Protein AF-X8CCJ1-F1 (afdb_monomer)

Sequence (70 aa):
MMLLASPTLPAPGLNPACATYGSSVLILPDASLDAVHVNASLCTQGEINDALLYATLAIDGTHAGVWTQR

Organism: NCBI:txid1299331

Radius of gyration: 14.62 Å; Cα contacts (8 Å, |Δi|>4): 92; chains: 1; bounding box: 33×19×48 Å

Foldseek 3Di:
DKKFQDAPDDPPPDDVVQVVQDGMDDDDDDPVDPDDDDDGDHDLHYDVVVCPDDRDIDDDDDPDDDDDDD

Mean predicted aligned error: 8.31 Å

pLDDT: mean 74.82, std 10.84, range [49.19, 87.88]

Structure (mmCIF, N/CA/C/O backbone):
data_AF-X8CCJ1-F1
#
_entry.id   AF-X8CCJ1-F1
#
loop_
_atom_site.group_PDB
_atom_site.id
_atom_site.type_symbol
_atom_site.label_atom_id
_atom_site.label_alt_id
_atom_site.label_comp_id
_atom_site.label_asym_id
_atom_site.label_entity_id
_atom_site.label_seq_id
_atom_site.pdbx_PDB_ins_code
_atom_site.Cartn_x
_atom_site.Cartn_y
_atom_site.Cartn_z
_atom_site.occupancy
_atom_site.B_iso_or_equiv
_atom_site.auth_seq_id
_atom_site.auth_comp_id
_atom_site.auth_asym_id
_atom_site.auth_atom_id
_atom_site.pdbx_PDB_model_num
ATOM 1 N N . MET A 1 1 ? -4.090 -4.938 9.413 1.00 82.94 1 MET A N 1
ATOM 2 C CA . MET A 1 1 ? -4.36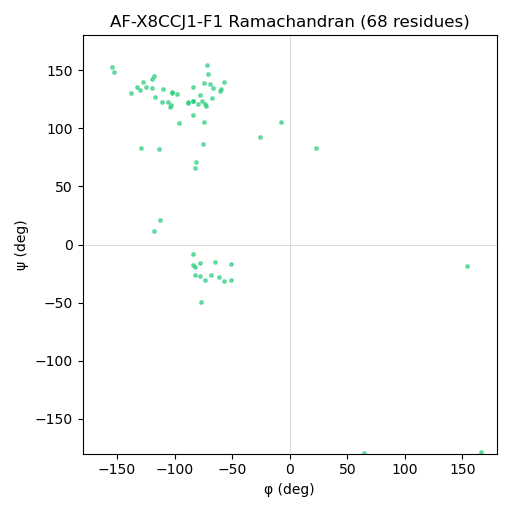2 -5.157 7.973 1.00 82.94 1 MET A CA 1
ATOM 3 C C . MET A 1 1 ? -3.425 -4.280 7.164 1.00 82.94 1 MET A C 1
ATOM 5 O O . MET A 1 1 ? -3.197 -3.142 7.552 1.00 82.94 1 MET A O 1
ATOM 9 N N . MET A 1 2 ? -2.895 -4.776 6.051 1.00 85.50 2 MET A N 1
ATOM 10 C CA . MET A 1 2 ? -2.038 -4.011 5.146 1.00 85.50 2 MET A CA 1
ATOM 11 C C . MET A 1 2 ? -2.604 -4.048 3.730 1.00 85.50 2 MET A C 1
ATOM 13 O O . MET A 1 2 ? -3.033 -5.100 3.267 1.00 85.50 2 MET A O 1
ATOM 17 N N . LEU A 1 3 ? -2.618 -2.894 3.068 1.00 85.25 3 LEU A N 1
ATOM 18 C CA . LEU A 1 3 ? -2.942 -2.763 1.650 1.00 85.25 3 LEU A CA 1
ATOM 19 C C . LEU A 1 3 ? -1.649 -2.582 0.871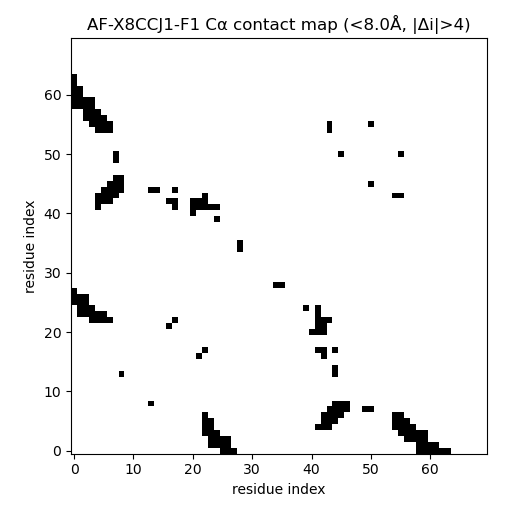 1.00 85.25 3 LEU A C 1
ATOM 21 O O . LEU A 1 3 ? -0.823 -1.742 1.225 1.00 85.25 3 LEU A O 1
ATOM 25 N N . LEU A 1 4 ? -1.498 -3.360 -0.189 1.00 82.44 4 LEU A N 1
ATOM 26 C CA . LEU A 1 4 ? -0.353 -3.363 -1.087 1.00 82.44 4 LEU A CA 1
ATOM 27 C C . LEU A 1 4 ? -0.847 -3.010 -2.488 1.00 82.44 4 LEU A C 1
ATOM 29 O O . LEU A 1 4 ? -1.844 -3.560 -2.941 1.00 82.44 4 LEU A O 1
ATOM 33 N N . ALA A 1 5 ? -0.133 -2.125 -3.164 1.00 83.25 5 ALA A N 1
ATOM 34 C CA . ALA A 1 5 ? -0.300 -1.782 -4.565 1.00 83.25 5 ALA A CA 1
ATOM 35 C C . ALA A 1 5 ? 1.081 -1.891 -5.216 1.00 83.25 5 ALA A C 1
ATOM 37 O O . ALA A 1 5 ? 1.842 -0.927 -5.263 1.00 83.25 5 ALA A O 1
ATOM 38 N N . SER A 1 6 ? 1.466 -3.107 -5.599 1.00 71.62 6 SER A N 1
ATOM 39 C CA . SER A 1 6 ? 2.836 -3.389 -6.030 1.00 71.62 6 SER A CA 1
ATOM 40 C C . SER A 1 6 ? 3.080 -2.903 -7.465 1.00 71.62 6 SER A C 1
ATOM 42 O O . SER A 1 6 ? 2.325 -3.279 -8.363 1.00 71.62 6 SER A O 1
ATOM 44 N N . PRO A 1 7 ? 4.150 -2.125 -7.712 1.00 72.88 7 PRO A N 1
ATOM 45 C CA . PRO A 1 7 ? 4.618 -1.832 -9.060 1.00 72.88 7 PRO A CA 1
ATOM 46 C C . PRO A 1 7 ? 4.938 -3.125 -9.819 1.00 72.88 7 PRO A C 1
ATOM 48 O O . PRO A 1 7 ? 5.531 -4.036 -9.237 1.00 72.88 7 PRO A O 1
ATOM 51 N N . THR A 1 8 ? 4.595 -3.215 -11.106 1.00 75.06 8 THR A N 1
ATOM 52 C CA . THR A 1 8 ? 4.990 -4.379 -11.929 1.00 75.06 8 THR A CA 1
ATOM 53 C C . THR A 1 8 ? 6.397 -4.230 -12.506 1.00 75.06 8 THR A C 1
ATOM 55 O O . THR A 1 8 ? 7.021 -5.221 -12.878 1.00 75.06 8 THR A O 1
ATOM 58 N N . LEU A 1 9 ? 6.939 -3.008 -12.527 1.00 77.62 9 LEU A N 1
ATOM 59 C CA . LEU A 1 9 ? 8.297 -2.743 -12.994 1.00 77.62 9 LEU A CA 1
ATOM 60 C C . LEU A 1 9 ? 9.323 -2.978 -11.862 1.00 77.62 9 LEU A C 1
ATOM 62 O O . LEU A 1 9 ? 9.217 -2.339 -10.811 1.00 77.62 9 LEU A O 1
ATOM 66 N N . PRO A 1 10 ? 10.338 -3.846 -12.042 1.00 74.44 10 PRO A N 1
ATOM 67 C CA . PRO A 1 10 ? 11.383 -4.037 -11.041 1.00 74.44 10 PRO A CA 1
ATOM 68 C C . PRO A 1 10 ? 12.325 -2.826 -10.967 1.00 74.44 10 PRO A C 1
ATOM 70 O O . PRO A 1 10 ? 12.525 -2.093 -11.936 1.00 74.44 10 PRO A O 1
ATOM 73 N N . ALA A 1 11 ? 12.963 -2.633 -9.812 1.00 71.44 11 ALA A N 1
ATOM 74 C CA . ALA A 1 11 ? 14.112 -1.737 -9.722 1.00 71.44 11 ALA A CA 1
ATOM 75 C C . ALA A 1 11 ? 15.346 -2.405 -10.372 1.00 71.44 11 ALA A C 1
ATOM 77 O O . ALA A 1 11 ? 15.566 -3.594 -10.128 1.00 71.44 11 ALA A O 1
ATOM 78 N N . PRO A 1 12 ? 16.183 -1.678 -11.143 1.00 75.75 12 PRO A N 1
ATOM 79 C CA . PRO A 1 12 ? 16.125 -0.244 -11.449 1.00 75.75 12 PRO A CA 1
ATOM 80 C C . PRO 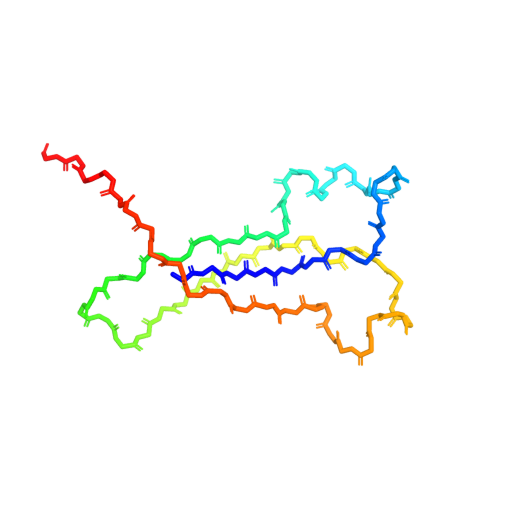A 1 12 ? 15.172 0.083 -12.617 1.00 75.75 12 PRO A C 1
ATOM 82 O O . PRO A 1 12 ? 15.201 -0.572 -13.651 1.00 75.75 12 PRO A O 1
ATOM 85 N N . GLY A 1 13 ? 14.346 1.124 -12.456 1.00 77.81 13 GLY A N 1
ATOM 86 C CA . GLY A 1 13 ? 13.319 1.520 -13.439 1.00 77.81 13 GLY A CA 1
ATOM 87 C C . GLY A 1 13 ? 12.131 2.270 -12.828 1.00 77.81 13 GLY A C 1
ATOM 88 O O . GLY A 1 13 ? 11.417 2.990 -13.526 1.00 77.81 13 GLY A O 1
ATOM 89 N N . LEU A 1 14 ? 11.953 2.154 -11.508 1.00 79.56 14 LEU A N 1
ATOM 90 C CA . LEU A 1 14 ? 10.902 2.858 -10.782 1.00 79.56 14 LEU A CA 1
ATOM 91 C C . LEU A 1 14 ? 11.145 4.371 -10.727 1.00 79.56 14 LEU A C 1
ATOM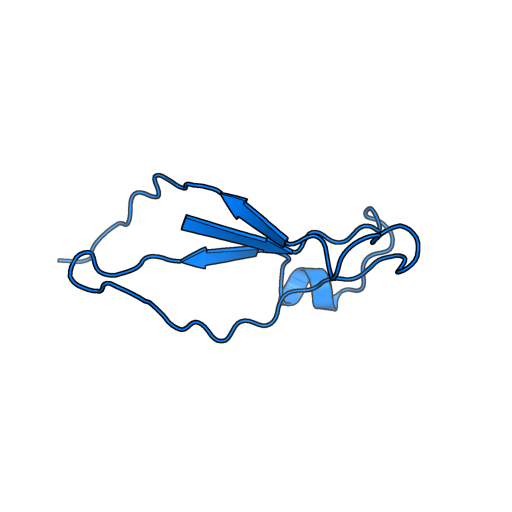 93 O O . LEU A 1 14 ? 12.256 4.840 -10.476 1.00 79.56 14 LEU A O 1
ATOM 97 N N . ASN A 1 15 ? 10.073 5.137 -10.915 1.00 81.44 15 ASN A N 1
ATOM 98 C CA . ASN A 1 15 ? 10.049 6.574 -10.712 1.00 81.44 15 ASN A CA 1
ATOM 99 C C . ASN A 1 15 ? 10.418 6.864 -9.246 1.00 81.44 15 ASN A C 1
ATOM 101 O O . ASN A 1 15 ? 9.848 6.233 -8.353 1.00 81.44 15 ASN A O 1
ATOM 105 N N . PRO A 1 16 ? 11.314 7.827 -8.961 1.00 83.31 16 PRO A N 1
ATOM 106 C CA . PRO A 1 16 ? 11.659 8.211 -7.592 1.00 83.31 16 PRO A CA 1
ATOM 107 C C . PRO A 1 16 ? 10.447 8.519 -6.700 1.00 83.31 16 PRO A C 1
ATOM 109 O O . PRO A 1 16 ? 10.480 8.237 -5.505 1.00 83.31 16 PRO A O 1
ATOM 112 N N . ALA A 1 17 ? 9.345 9.013 -7.275 1.00 80.81 17 ALA A N 1
ATOM 113 C CA . ALA A 1 17 ? 8.089 9.216 -6.559 1.00 80.81 17 ALA A CA 1
ATOM 114 C C . ALA A 1 17 ? 7.561 7.925 -5.903 1.00 80.81 17 ALA A C 1
ATOM 116 O O . ALA A 1 17 ? 6.974 7.980 -4.828 1.00 80.81 17 ALA A O 1
ATOM 117 N N . CYS A 1 18 ? 7.812 6.754 -6.491 1.00 80.31 18 CYS A N 1
ATOM 118 C CA . CYS A 1 18 ? 7.417 5.463 -5.930 1.00 80.31 18 CYS A CA 1
ATOM 119 C C . CYS A 1 18 ? 8.189 5.096 -4.662 1.00 80.31 18 CYS A C 1
ATOM 121 O O . CYS A 1 18 ? 7.650 4.394 -3.812 1.00 80.31 18 CYS A O 1
ATOM 123 N N . ALA A 1 19 ? 9.408 5.615 -4.487 1.00 78.81 19 ALA A N 1
ATOM 124 C CA . ALA A 1 19 ? 10.122 5.506 -3.219 1.00 78.81 19 ALA A CA 1
ATOM 125 C C . ALA A 1 19 ? 9.534 6.447 -2.150 1.00 78.81 19 ALA A C 1
ATOM 127 O O . ALA A 1 19 ? 9.562 6.119 -0.969 1.00 78.81 19 ALA A O 1
ATOM 128 N N . THR A 1 20 ? 8.985 7.599 -2.555 1.00 80.19 20 THR A N 1
ATOM 129 C CA . THR A 1 20 ? 8.366 8.577 -1.644 1.00 80.19 20 THR A CA 1
ATOM 130 C C . THR A 1 20 ? 6.969 8.160 -1.187 1.00 80.19 20 THR A C 1
ATOM 132 O O . THR A 1 20 ? 6.686 8.196 0.006 1.00 80.19 20 THR A O 1
ATOM 135 N N . TYR A 1 21 ? 6.093 7.777 -2.118 1.00 76.56 21 TYR A N 1
ATOM 136 C CA . TYR A 1 21 ? 4.713 7.380 -1.809 1.00 76.56 21 TYR A CA 1
ATOM 137 C C . TYR A 1 21 ? 4.606 5.926 -1.342 1.00 76.56 21 TYR A C 1
ATOM 139 O O . TYR A 1 21 ? 3.628 5.549 -0.701 1.00 76.56 21 TYR A O 1
ATOM 147 N N . GLY A 1 22 ? 5.622 5.112 -1.640 1.00 80.12 22 GLY A N 1
ATOM 148 C CA . GLY A 1 22 ? 5.607 3.687 -1.362 1.00 80.12 22 GLY A CA 1
ATOM 149 C C . GLY A 1 22 ? 4.539 2.941 -2.164 1.00 80.12 22 GLY A C 1
ATOM 150 O O . GLY A 1 22 ? 3.792 3.499 -2.971 1.00 80.12 22 GLY A O 1
ATOM 151 N N . SER A 1 23 ? 4.484 1.638 -1.931 1.00 82.06 23 SER A N 1
ATOM 152 C CA . SER A 1 23 ? 3.537 0.707 -2.552 1.00 82.06 23 SER A CA 1
ATOM 153 C C . SER A 1 23 ? 2.627 0.049 -1.520 1.00 82.06 23 SER A C 1
ATOM 155 O O . SER A 1 23 ? 1.952 -0.929 -1.823 1.00 82.06 23 SER A O 1
ATOM 157 N N . SER A 1 24 ? 2.614 0.538 -0.278 1.00 84.38 24 SER A N 1
ATOM 158 C CA . SER A 1 24 ? 1.854 -0.096 0.792 1.00 84.38 24 SER A CA 1
ATOM 159 C C . SER A 1 24 ? 1.420 0.861 1.889 1.00 84.38 24 SER A C 1
ATOM 161 O O . SER A 1 24 ? 2.172 1.766 2.246 1.00 84.38 24 SER A O 1
ATOM 163 N N . VAL A 1 25 ? 0.269 0.589 2.500 1.00 86.88 25 VAL A N 1
ATOM 164 C CA . VAL A 1 25 ? -0.215 1.288 3.695 1.00 86.88 25 VAL A CA 1
ATOM 165 C C . VAL A 1 25 ? -0.644 0.288 4.769 1.00 86.88 25 VAL A C 1
ATOM 167 O O . VAL A 1 25 ? -1.360 -0.678 4.497 1.00 86.88 25 VAL A O 1
ATOM 170 N N . LEU A 1 26 ? -0.197 0.519 6.007 1.00 87.25 26 LEU A N 1
ATOM 171 C CA . LEU A 1 26 ? -0.641 -0.227 7.181 1.00 87.25 26 LEU A CA 1
ATOM 172 C C . LEU A 1 26 ? -1.882 0.452 7.767 1.00 87.25 26 LEU A C 1
ATOM 174 O O . LEU A 1 26 ? -1.828 1.619 8.148 1.00 87.25 26 LEU A O 1
ATOM 178 N N . ILE A 1 27 ? -2.984 -0.288 7.863 1.00 85.38 27 ILE A N 1
ATOM 179 C CA . ILE A 1 27 ? -4.226 0.177 8.479 1.00 85.38 27 ILE A CA 1
ATOM 180 C C . ILE A 1 27 ? -4.376 -0.494 9.844 1.00 85.38 27 ILE A C 1
ATOM 182 O O . ILE A 1 27 ? -4.403 -1.726 9.961 1.00 85.38 27 ILE A O 1
ATOM 186 N N . LEU A 1 28 ? -4.489 0.350 10.868 1.00 85.38 28 LEU A N 1
ATOM 187 C CA . LEU A 1 28 ? -4.723 -0.017 12.262 1.00 85.38 28 LEU A CA 1
ATOM 188 C C . LEU A 1 28 ? -6.110 0.498 12.665 1.00 85.38 28 LEU A C 1
ATOM 190 O O . LEU A 1 28 ? -6.213 1.606 13.192 1.00 85.38 28 LEU A O 1
ATOM 194 N N . PRO A 1 29 ? -7.183 -0.241 12.340 1.00 78.00 29 PRO A N 1
ATOM 195 C CA . PRO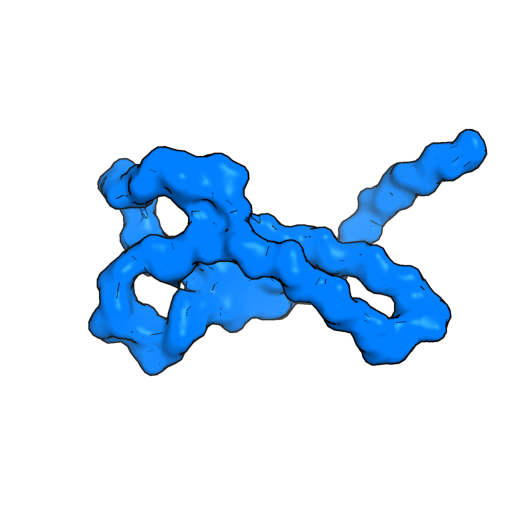 A 1 29 ? -8.524 0.176 12.712 1.00 78.00 29 PRO A CA 1
ATOM 196 C C . PRO A 1 29 ? -8.720 0.039 14.225 1.00 78.00 29 PRO A C 1
ATOM 198 O O . PRO A 1 29 ? -8.176 -0.874 14.852 1.00 78.00 29 PRO A O 1
ATOM 201 N N . ASP A 1 30 ? -9.517 0.933 14.804 1.00 79.75 30 ASP A N 1
ATOM 202 C CA . ASP A 1 30 ? -10.026 0.751 16.161 1.00 79.75 30 ASP A CA 1
ATOM 203 C C . ASP A 1 30 ? -10.987 -0.447 16.181 1.00 79.75 30 ASP A C 1
ATOM 205 O O . ASP A 1 30 ? -11.836 -0.582 15.299 1.00 79.75 30 ASP A O 1
ATOM 209 N N . ALA A 1 31 ? -10.856 -1.323 17.178 1.00 80.44 31 ALA A N 1
ATOM 210 C CA . ALA A 1 31 ? -11.658 -2.542 17.276 1.00 80.44 31 ALA A CA 1
ATOM 211 C C . ALA A 1 31 ? -13.161 -2.274 17.493 1.00 80.44 31 ALA A C 1
ATOM 213 O O . ALA A 1 31 ? -13.966 -3.186 17.330 1.00 80.44 31 ALA A O 1
ATOM 214 N N . SER A 1 32 ? -13.544 -1.049 17.866 1.00 85.19 32 SER A N 1
ATOM 215 C CA . SER A 1 32 ? -14.942 -0.628 18.009 1.00 85.19 32 SER A CA 1
ATOM 216 C C . SER A 1 32 ? -15.607 -0.188 16.700 1.00 85.19 32 SER A C 1
ATOM 218 O O . SER A 1 32 ? -16.812 0.062 16.692 1.00 85.19 32 SER A O 1
ATOM 220 N N . LEU A 1 33 ? -14.848 -0.068 15.605 1.00 84.19 33 LEU A N 1
ATOM 221 C CA . LEU A 1 33 ? -15.343 0.402 14.312 1.00 84.19 33 LEU A CA 1
ATOM 222 C C . LEU A 1 33 ? -15.562 -0.766 13.344 1.00 84.19 33 LEU A C 1
ATOM 224 O O . LEU A 1 33 ? -14.651 -1.548 13.087 1.00 84.19 33 LEU A O 1
ATOM 228 N N . ASP A 1 34 ? -16.739 -0.815 12.717 1.00 84.56 34 ASP A N 1
ATOM 229 C CA . ASP A 1 34 ? -17.063 -1.813 11.683 1.00 84.56 34 ASP A CA 1
ATOM 230 C C . ASP A 1 34 ? -16.450 -1.485 10.307 1.00 84.56 34 ASP A C 1
ATOM 232 O O . ASP A 1 34 ? -16.401 -2.334 9.416 1.00 84.56 34 ASP A O 1
ATOM 236 N N . ALA A 1 35 ? -15.993 -0.244 10.105 1.00 84.19 35 ALA A N 1
ATOM 237 C CA . ALA A 1 35 ? -15.369 0.205 8.865 1.00 84.19 35 ALA A CA 1
ATOM 238 C C . ALA A 1 35 ? -14.421 1.390 9.093 1.00 84.19 35 ALA A C 1
ATOM 240 O O . ALA A 1 35 ? -14.622 2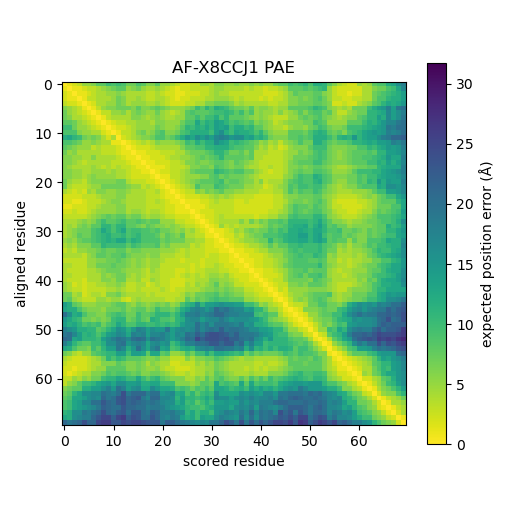.215 9.985 1.00 84.19 35 ALA A O 1
ATOM 241 N N . VAL A 1 36 ? -13.416 1.510 8.223 1.00 84.19 36 VAL A N 1
ATOM 242 C CA . VAL A 1 36 ? -12.487 2.644 8.183 1.00 84.19 36 VAL A CA 1
ATOM 243 C C . VAL A 1 36 ? -12.334 3.149 6.752 1.00 84.19 36 VAL A C 1
ATOM 245 O O . VAL A 1 36 ? -12.185 2.365 5.817 1.00 84.19 36 VAL A O 1
ATOM 248 N N . HIS A 1 37 ? -12.366 4.469 6.578 1.00 87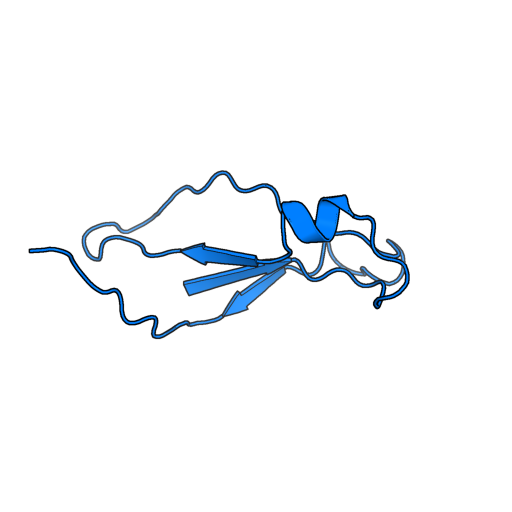.88 37 HIS A N 1
ATOM 249 C CA . HIS A 1 37 ? -12.079 5.120 5.302 1.00 87.88 37 HIS A CA 1
ATOM 250 C C . HIS A 1 37 ? -10.673 5.710 5.374 1.00 87.88 37 HIS A C 1
ATOM 252 O O . HIS A 1 37 ? -10.393 6.561 6.216 1.00 87.88 37 HIS A O 1
ATOM 258 N N . VAL A 1 38 ? -9.792 5.262 4.482 1.00 84.38 38 VAL A N 1
ATOM 259 C CA . VAL A 1 38 ? -8.428 5.777 4.357 1.00 84.38 38 VAL A CA 1
ATOM 260 C C . VAL A 1 38 ? -8.258 6.406 2.979 1.00 84.38 38 VAL A C 1
ATOM 262 O O . VAL A 1 38 ? -8.530 5.764 1.968 1.00 84.38 38 VAL A O 1
ATOM 265 N N . ASN A 1 39 ? -7.796 7.655 2.939 1.00 87.38 39 ASN A N 1
ATOM 266 C CA . ASN A 1 39 ? -7.347 8.294 1.707 1.00 87.38 39 ASN A CA 1
ATOM 267 C C . ASN A 1 39 ? -5.825 8.139 1.616 1.00 87.38 39 ASN A C 1
ATOM 269 O O . ASN A 1 39 ? -5.090 8.793 2.356 1.00 87.38 39 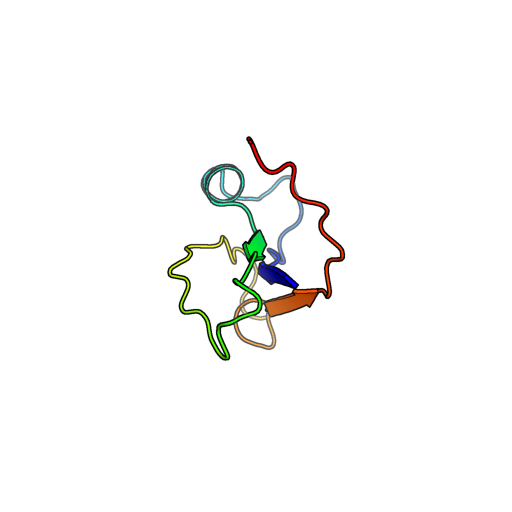ASN A O 1
ATOM 273 N N . ALA A 1 40 ? -5.369 7.234 0.752 1.00 82.88 40 ALA A N 1
ATOM 274 C CA . ALA A 1 40 ? -3.958 6.961 0.524 1.00 82.88 40 ALA A CA 1
ATOM 275 C C . ALA A 1 40 ? -3.637 7.055 -0.971 1.00 82.88 40 ALA A C 1
ATOM 277 O O . ALA A 1 40 ? -4.399 6.577 -1.810 1.00 82.88 40 ALA A O 1
ATOM 278 N N . SER A 1 41 ? -2.482 7.641 -1.285 1.00 82.81 41 SER A N 1
ATOM 279 C CA . SER A 1 41 ? -1.896 7.616 -2.625 1.00 82.81 41 SER A CA 1
ATOM 280 C C . SER A 1 41 ? -0.742 6.624 -2.618 1.00 82.81 41 SER A C 1
ATOM 282 O O . SER A 1 41 ? 0.205 6.797 -1.852 1.00 82.81 41 SER A O 1
ATOM 284 N N . LEU A 1 42 ? -0.842 5.579 -3.435 1.00 82.88 42 LEU A N 1
ATOM 285 C CA . LEU A 1 42 ? 0.167 4.530 -3.560 1.00 82.88 42 LEU A CA 1
ATOM 286 C C . LEU A 1 42 ? 0.707 4.518 -4.987 1.00 82.88 42 LEU A C 1
ATOM 288 O O . LEU A 1 42 ? -0.036 4.762 -5.940 1.00 82.88 42 LEU A O 1
ATOM 292 N N . CYS A 1 43 ? 1.995 4.222 -5.148 1.00 81.75 43 CYS A N 1
ATOM 293 C CA . CYS A 1 43 ? 2.568 4.066 -6.476 1.00 81.75 43 CYS A CA 1
ATOM 294 C C . CYS A 1 43 ? 2.165 2.722 -7.088 1.00 81.75 43 CYS A C 1
ATOM 296 O O . CYS A 1 43 ? 2.477 1.664 -6.556 1.00 81.75 43 CYS A O 1
ATOM 298 N N . THR A 1 44 ? 1.552 2.792 -8.266 1.00 79.06 44 THR A N 1
ATOM 299 C CA . THR A 1 44 ? 1.087 1.644 -9.054 1.00 79.06 44 THR A CA 1
ATOM 300 C C . THR A 1 44 ? 1.873 1.475 -10.357 1.00 79.06 44 THR A C 1
ATOM 302 O O . THR A 1 44 ? 1.377 0.897 -11.321 1.00 79.06 44 THR A O 1
ATOM 305 N N . GLN A 1 45 ? 3.085 2.039 -10.426 1.00 78.44 45 GLN A N 1
ATOM 306 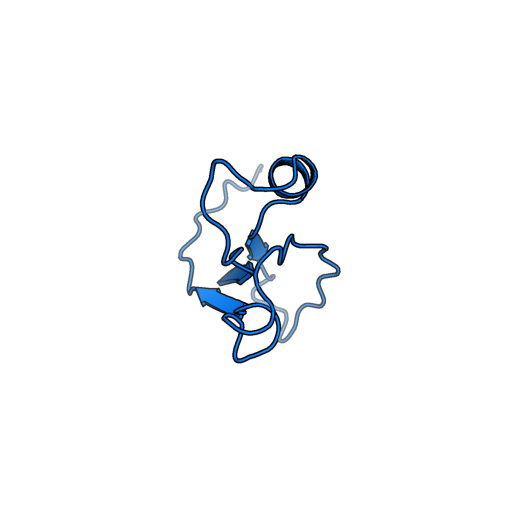C CA . GLN A 1 45 ? 3.840 2.142 -11.671 1.00 78.44 45 GLN A CA 1
ATOM 307 C C . GLN A 1 45 ? 4.142 0.771 -12.273 1.00 78.44 45 GLN A C 1
ATOM 309 O O . GLN A 1 45 ? 4.672 -0.122 -11.618 1.00 78.44 45 GLN A O 1
ATOM 314 N N . GLY A 1 46 ? 3.883 0.635 -13.564 1.00 73.50 46 GLY A N 1
ATOM 315 C CA . GLY A 1 46 ? 4.184 -0.587 -14.276 1.00 73.50 46 GLY A CA 1
ATOM 316 C C . GLY A 1 46 ? 3.501 -0.649 -15.628 1.00 73.50 46 GLY A C 1
ATOM 317 O O . GLY A 1 46 ? 2.809 0.289 -16.027 1.00 73.50 46 GLY A O 1
ATOM 318 N N . GLU A 1 47 ? 3.713 -1.755 -16.331 1.00 66.62 47 GLU A N 1
ATOM 319 C CA . GLU A 1 47 ? 3.086 -2.004 -17.623 1.00 66.62 47 GLU A CA 1
ATOM 320 C C . GLU A 1 47 ? 1.605 -2.339 -17.447 1.00 66.62 47 GLU A C 1
ATOM 322 O O . GLU A 1 47 ? 1.247 -3.318 -16.789 1.00 66.62 47 GLU A O 1
ATOM 327 N N . ILE A 1 48 ? 0.734 -1.536 -18.064 1.00 60.22 48 ILE A N 1
ATOM 328 C CA . ILE A 1 48 ? -0.725 -1.715 -17.986 1.00 60.22 48 ILE A CA 1
ATOM 329 C C . ILE A 1 48 ? -1.175 -3.062 -18.570 1.00 60.22 48 ILE A C 1
ATOM 331 O O . ILE A 1 48 ? -2.175 -3.617 -18.134 1.00 60.22 48 ILE A O 1
ATOM 335 N N . ASN A 1 49 ? -0.417 -3.599 -19.530 1.00 63.00 49 ASN A N 1
ATOM 336 C CA . ASN A 1 49 ? -0.705 -4.885 -20.166 1.00 63.00 49 ASN A CA 1
ATOM 337 C C . ASN A 1 49 ? -0.304 -6.080 -19.289 1.00 63.00 49 ASN A C 1
ATOM 339 O O . ASN A 1 49 ? -0.930 -7.133 -19.380 1.00 63.00 49 ASN A O 1
ATOM 343 N N . ASP A 1 50 ? 0.690 -5.901 -18.415 1.00 63.59 50 ASP A N 1
ATOM 344 C CA . ASP A 1 50 ? 1.054 -6.893 -17.398 1.00 63.59 50 ASP A CA 1
ATOM 345 C C . ASP A 1 50 ? 0.145 -6.776 -16.163 1.00 63.59 50 ASP A C 1
ATOM 347 O O . ASP A 1 50 ? -0.103 -7.754 -15.457 1.00 63.59 50 ASP A O 1
ATOM 351 N N . ALA A 1 51 ? -0.414 -5.587 -15.921 1.00 56.91 51 ALA A N 1
ATOM 352 C CA . ALA A 1 51 ? -1.438 -5.329 -14.917 1.00 56.91 51 ALA A CA 1
ATOM 353 C C . ALA A 1 51 ? -2.836 -5.705 -15.448 1.00 56.91 51 ALA A C 1
ATOM 355 O O . ALA A 1 51 ? -3.711 -4.858 -15.613 1.00 56.91 51 ALA A O 1
ATOM 356 N N . LEU A 1 52 ? -3.058 -7.002 -15.688 1.00 51.91 52 LEU A N 1
ATOM 357 C CA . LEU A 1 52 ? -4.335 -7.590 -16.142 1.00 51.91 52 LEU A CA 1
ATOM 358 C C . LEU A 1 52 ? -5.562 -7.184 -15.299 1.00 51.91 52 LEU A C 1
ATOM 360 O O . LEU A 1 52 ? -6.700 -7.336 -15.742 1.00 51.91 52 LEU A O 1
ATOM 364 N N . LEU A 1 53 ? -5.344 -6.661 -14.092 1.00 49.19 53 LEU A N 1
ATOM 365 C CA . LEU A 1 53 ? -6.348 -6.071 -13.223 1.00 49.19 53 LEU A CA 1
ATOM 366 C C . LEU A 1 53 ? -5.736 -4.809 -12.608 1.00 49.19 53 LEU A C 1
ATOM 368 O O . LEU A 1 53 ? -4.613 -4.855 -12.114 1.00 49.19 53 LEU A O 1
ATOM 372 N N . TYR A 1 54 ? -6.477 -3.702 -12.675 1.00 51.56 54 TYR A N 1
ATOM 373 C CA . TYR A 1 54 ? -6.304 -2.455 -11.920 1.00 51.56 54 TYR A CA 1
ATOM 374 C C . TYR A 1 54 ? -5.232 -2.557 -10.818 1.00 51.56 54 TYR A C 1
ATOM 376 O O . TYR A 1 54 ? -5.483 -3.221 -9.820 1.00 51.56 54 TYR A O 1
ATOM 384 N N . ALA A 1 55 ? -4.051 -1.959 -11.038 1.00 58.47 55 ALA A N 1
ATOM 385 C CA . ALA A 1 55 ? -2.938 -1.856 -10.086 1.00 58.47 55 ALA A CA 1
ATOM 386 C C . ALA A 1 55 ? -2.935 -2.929 -8.982 1.00 58.47 55 ALA A C 1
ATOM 388 O O . ALA A 1 55 ? -3.455 -2.643 -7.913 1.00 58.47 55 ALA A O 1
ATOM 389 N N . THR A 1 56 ? -2.406 -4.131 -9.242 1.00 64.62 56 THR A N 1
ATOM 390 C CA . THR A 1 56 ? -2.453 -5.315 -8.358 1.00 64.62 56 THR A CA 1
ATOM 391 C C . THR A 1 56 ? -2.594 -4.966 -6.871 1.00 64.62 56 THR A C 1
ATOM 393 O O . THR A 1 56 ? -1.602 -4.716 -6.180 1.00 64.62 56 THR A O 1
ATOM 396 N N . LEU A 1 57 ? -3.845 -4.920 -6.396 1.00 74.94 57 LEU A N 1
ATOM 397 C CA . LEU A 1 57 ? -4.163 -4.640 -5.003 1.00 74.94 57 LEU A CA 1
ATOM 398 C C . LEU A 1 57 ? -4.175 -5.957 -4.238 1.00 74.94 57 LEU A C 1
ATOM 400 O O . LEU A 1 57 ? -4.938 -6.864 -4.571 1.00 74.94 57 LEU A O 1
ATOM 404 N N . ALA A 1 58 ? -3.358 -6.052 -3.196 1.00 77.75 58 ALA A N 1
ATOM 405 C CA . ALA A 1 58 ? -3.377 -7.176 -2.270 1.00 77.75 58 ALA A CA 1
ATOM 406 C C . ALA A 1 58 ? -3.680 -6.691 -0.850 1.00 77.75 58 ALA A C 1
ATOM 408 O O . ALA A 1 58 ? -3.240 -5.619 -0.430 1.00 77.75 58 ALA A O 1
ATOM 409 N N . ILE A 1 59 ? -4.447 -7.496 -0.116 1.00 81.06 59 ILE A N 1
ATOM 410 C CA . ILE A 1 59 ? -4.731 -7.285 1.302 1.00 81.06 59 ILE A CA 1
ATOM 411 C C . ILE A 1 59 ? -4.019 -8.381 2.080 1.00 81.06 59 ILE A C 1
ATOM 413 O O . ILE A 1 59 ? -4.279 -9.560 1.853 1.00 81.06 59 ILE A O 1
ATOM 417 N N . ASP A 1 60 ? -3.160 -7.980 3.013 1.00 82.38 60 ASP A N 1
ATOM 418 C CA . ASP A 1 60 ? -2.497 -8.893 3.938 1.00 82.38 60 ASP A CA 1
ATOM 419 C C . ASP A 1 60 ? -3.036 -8.716 5.370 1.00 82.38 60 ASP A C 1
ATOM 421 O O . ASP A 1 60 ? -3.202 -7.600 5.892 1.00 82.38 60 ASP A O 1
ATOM 425 N N . GLY A 1 61 ? -3.332 -9.843 6.013 1.00 76.19 61 GLY A N 1
ATOM 426 C CA . GLY A 1 61 ? -3.749 -9.925 7.403 1.00 76.19 61 GLY A CA 1
ATOM 427 C C . GLY A 1 61 ? -2.556 -9.724 8.329 1.00 76.19 61 GLY A C 1
ATOM 428 O O . GLY A 1 61 ? -1.939 -10.678 8.786 1.00 76.19 61 GLY A O 1
ATOM 429 N N . THR A 1 62 ? -2.229 -8.473 8.647 1.00 66.81 62 THR A N 1
ATOM 430 C CA . THR A 1 62 ? -1.098 -8.187 9.537 1.00 66.81 62 THR A CA 1
ATOM 431 C C . THR A 1 62 ? -1.469 -8.281 11.018 1.00 66.81 62 THR A C 1
ATOM 433 O O . THR A 1 62 ? -2.332 -7.547 11.502 1.00 66.81 62 THR A O 1
ATOM 436 N N . HIS A 1 63 ? -0.747 -9.125 11.762 1.00 62.53 63 HIS A N 1
ATOM 437 C CA . HIS A 1 63 ? -0.661 -9.065 13.225 1.00 62.53 63 HIS A CA 1
ATOM 438 C C . HIS A 1 63 ? 0.370 -7.990 13.609 1.00 62.53 63 HIS A C 1
ATOM 440 O O . HIS A 1 63 ? 1.493 -8.294 14.004 1.00 62.53 63 HIS A O 1
ATOM 446 N N . ALA A 1 64 ? 0.032 -6.716 13.409 1.00 59.41 64 ALA A N 1
ATOM 447 C CA . ALA A 1 64 ? 0.926 -5.611 13.745 1.00 59.41 64 ALA A CA 1
ATOM 448 C C . ALA A 1 64 ? 0.778 -5.248 15.233 1.00 59.41 64 ALA A C 1
ATOM 450 O O . ALA A 1 64 ? -0.260 -4.739 15.652 1.00 59.41 64 ALA A O 1
ATOM 451 N N . GLY A 1 65 ? 1.809 -5.513 16.039 1.00 54.78 65 GLY A N 1
ATOM 452 C CA . GLY A 1 65 ? 1.883 -5.015 17.413 1.00 54.78 65 GLY A CA 1
ATOM 453 C C . GLY A 1 65 ? 2.174 -3.514 17.411 1.00 54.78 65 GLY A C 1
ATOM 454 O O . GLY A 1 65 ? 3.206 -3.090 16.898 1.00 54.78 65 GLY A O 1
ATOM 455 N N . VAL A 1 66 ? 1.271 -2.707 17.969 1.00 58.88 66 VAL A N 1
ATOM 456 C CA . VAL A 1 66 ? 1.450 -1.252 18.085 1.00 58.88 66 VAL A CA 1
ATOM 457 C C . VAL A 1 66 ? 1.962 -0.929 19.485 1.00 58.88 66 VAL A C 1
ATOM 459 O O . VAL A 1 66 ? 1.382 -1.365 20.478 1.00 58.88 66 VAL A O 1
ATOM 462 N N . TRP A 1 67 ? 3.039 -0.151 19.584 1.00 54.50 67 TRP A N 1
ATOM 463 C CA . TRP A 1 67 ? 3.445 0.456 20.852 1.00 54.50 67 TRP A CA 1
ATOM 464 C C . TRP A 1 67 ? 2.504 1.618 21.170 1.00 54.50 67 TRP A C 1
ATOM 466 O O . TRP A 1 67 ? 2.577 2.678 20.553 1.00 54.50 67 TRP A O 1
ATOM 476 N N . THR A 1 68 ? 1.601 1.417 22.127 1.00 62.28 68 THR A N 1
ATOM 477 C CA . THR A 1 68 ? 0.752 2.491 22.648 1.00 62.28 68 THR A CA 1
ATOM 478 C C . THR A 1 68 ? 1.559 3.316 23.649 1.00 62.28 68 THR A C 1
ATOM 480 O O . THR A 1 68 ? 2.030 2.766 24.649 1.00 62.28 68 THR A O 1
ATOM 483 N N . GLN A 1 69 ? 1.724 4.619 23.407 1.00 60.38 69 GLN A N 1
ATOM 484 C CA . GLN A 1 69 ? 2.210 5.524 24.451 1.00 60.38 69 GLN A CA 1
ATOM 485 C C . GLN A 1 69 ? 1.126 5.625 25.534 1.00 60.38 69 GLN A C 1
ATOM 487 O O . GLN A 1 69 ? -0.040 5.850 25.211 1.00 60.38 69 GLN A O 1
ATOM 492 N N . ARG A 1 70 ? 1.506 5.361 26.788 1.00 49.59 70 ARG A N 1
ATOM 493 C CA . ARG A 1 70 ? 0.654 5.578 27.965 1.00 49.59 70 ARG A CA 1
ATOM 494 C C . ARG A 1 70 ? 0.689 7.033 28.391 1.00 49.59 70 ARG A C 1
ATOM 496 O O . ARG A 1 70 ? 1.793 7.615 28.318 1.00 49.59 70 ARG A O 1
#

Solvent-accessible surface area (backbone atoms only — not comparable to full-atom values): 4613 Å² total; per-residue (Å²): 60,31,44,34,24,54,47,73,50,59,83,90,76,64,58,71,64,40,75,73,47,26,36,60,49,82,50,83,76,60,92,89,52,95,73,83,90,80,94,79,74,58,30,51,56,52,56,68,83,78,38,83,49,81,53,51,70,45,78,45,90,51,88,74,85,76,88,76,87,127

Secondary structure (DSSP, 8-state):
-EEEE--SSPSSS--HHHHHH-SEEE----TT-S-----------S-TTT-SSSTTEEEE----------